Protein AF-K1SHA9-F1 (afdb_monomer_lite)

Radius of gyration: 16.36 Å; chains: 1; bounding box: 25×32×45 Å

pLDDT: mean 89.11, std 14.99, range [41.09, 98.5]

InterPro domains:
  IPR016039 Thiolase-like [G3DSA:3.40.47.10] (1-51)
  IPR016039 Thiolase-like [SSF53901] (2-48)

Secondary structure (DSSP, 8-state):
---TT--S--TT--S----SS------SEEEEEEE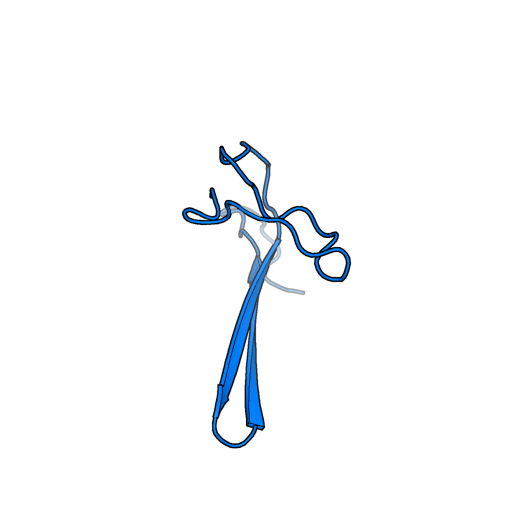EGGGEEEEEEEE---TT-SS---

Sequence (58 aa):
HQTIGLENEDEECDLNYMKGSGEKCTVKVALSNSLGFGGHNGTLAVKNMKIGDENGYK

Organism: NCBI:txid408170

Structure (mmCIF, N/CA/C/O backbone):
data_AF-K1SHA9-F1
#
_entry.id   AF-K1SHA9-F1
#
loop_
_atom_site.group_PDB
_atom_site.id
_atom_site.type_symbol
_atom_site.label_atom_id
_atom_site.label_alt_id
_atom_site.label_comp_id
_atom_site.label_asym_id
_atom_site.label_entity_id
_atom_site.label_seq_id
_atom_site.pdbx_PDB_ins_code
_atom_site.Cartn_x
_atom_site.Cartn_y
_atom_site.Cartn_z
_atom_site.occupancy
_atom_site.B_iso_or_equiv
_atom_site.auth_seq_id
_atom_site.auth_comp_id
_atom_site.auth_asym_id
_atom_site.auth_atom_id
_atom_site.pdbx_PDB_model_num
ATOM 1 N N . HIS A 1 1 ? 0.003 8.090 4.605 1.00 85.06 1 HIS A N 1
ATOM 2 C CA . HIS A 1 1 ? 1.421 8.258 4.214 1.00 85.06 1 HIS A CA 1
ATOM 3 C C . HIS A 1 1 ? 1.452 8.613 2.735 1.00 85.06 1 HIS A C 1
ATOM 5 O O . HIS A 1 1 ? 0.592 8.113 2.024 1.00 85.06 1 HIS A O 1
ATOM 11 N N . GLN A 1 2 ? 2.365 9.480 2.297 1.00 94.00 2 GLN A N 1
ATOM 12 C CA . GLN A 1 2 ? 2.491 9.866 0.886 1.00 94.00 2 GLN A CA 1
ATOM 13 C C . GLN A 1 2 ? 3.285 8.813 0.103 1.00 94.00 2 GLN A C 1
ATOM 15 O O . GLN A 1 2 ? 4.311 8.347 0.592 1.00 94.00 2 GLN A O 1
ATOM 20 N N . THR A 1 3 ? 2.890 8.498 -1.129 1.00 94.94 3 THR A N 1
ATOM 21 C CA . THR A 1 3 ? 3.750 7.717 -2.038 1.00 94.94 3 THR A CA 1
ATOM 22 C C . THR A 1 3 ? 4.707 8.666 -2.753 1.00 94.94 3 THR A C 1
ATOM 24 O O . THR A 1 3 ? 4.364 9.309 -3.744 1.00 94.94 3 THR A O 1
ATOM 27 N N . ILE A 1 4 ? 5.894 8.841 -2.175 1.00 95.06 4 ILE A N 1
ATOM 28 C CA . ILE A 1 4 ? 6.925 9.751 -2.690 1.00 95.06 4 ILE A CA 1
ATOM 29 C C . ILE A 1 4 ? 7.518 9.180 -3.989 1.00 95.06 4 ILE A C 1
ATOM 31 O O . ILE A 1 4 ? 7.738 7.976 -4.084 1.00 95.06 4 ILE A O 1
ATOM 35 N N . GLY A 1 5 ? 7.787 10.050 -4.970 1.00 94.50 5 GLY A N 1
ATOM 36 C CA . GLY A 1 5 ? 8.388 9.685 -6.263 1.00 94.50 5 GLY A CA 1
ATOM 37 C C . GLY A 1 5 ? 7.389 9.393 -7.389 1.00 94.50 5 GLY A C 1
ATOM 38 O O . GLY A 1 5 ? 7.807 9.141 -8.514 1.00 94.50 5 GLY A O 1
ATOM 39 N N . LEU A 1 6 ? 6.080 9.454 -7.121 1.00 94.62 6 LEU A N 1
ATOM 40 C CA . LEU A 1 6 ? 5.059 9.384 -8.166 1.00 94.62 6 LEU A CA 1
ATOM 41 C C . LEU A 1 6 ? 4.963 10.730 -8.905 1.00 94.62 6 LEU A C 1
ATOM 43 O O . LEU A 1 6 ? 4.391 11.685 -8.379 1.00 94.62 6 LEU A O 1
ATOM 47 N N . GLU A 1 7 ? 5.507 10.795 -10.120 1.00 92.44 7 GLU A N 1
ATOM 48 C CA . GLU A 1 7 ? 5.462 11.982 -10.993 1.00 92.44 7 GLU A CA 1
ATOM 49 C C . GLU A 1 7 ? 4.457 11.800 -12.138 1.00 92.44 7 GLU A C 1
ATOM 51 O O . GLU A 1 7 ? 3.542 12.613 -12.295 1.00 92.44 7 GLU A O 1
ATOM 56 N N . ASN A 1 8 ? 4.571 10.685 -12.862 1.00 93.50 8 ASN A N 1
ATOM 57 C CA . ASN A 1 8 ? 3.715 10.324 -13.991 1.00 93.50 8 ASN A CA 1
ATOM 58 C C . ASN A 1 8 ? 2.705 9.261 -13.552 1.00 93.50 8 ASN A C 1
ATOM 60 O O . ASN A 1 8 ? 3.095 8.234 -13.001 1.00 93.50 8 ASN A O 1
ATOM 64 N N . GLU A 1 9 ? 1.419 9.534 -13.751 1.00 93.94 9 GLU A N 1
ATOM 65 C CA . GLU A 1 9 ? 0.348 8.567 -13.496 1.00 93.94 9 GLU A CA 1
ATOM 66 C C . GLU A 1 9 ? 0.191 7.631 -14.694 1.00 93.94 9 GLU A C 1
ATOM 68 O O . GLU A 1 9 ? 0.409 8.038 -15.835 1.00 93.94 9 GLU A O 1
ATOM 73 N N . ASP A 1 10 ? -0.166 6.384 -14.411 1.00 96.00 10 ASP A N 1
ATOM 74 C CA . ASP A 1 10 ? -0.464 5.364 -15.411 1.00 96.00 10 ASP A CA 1
ATOM 75 C C . ASP A 1 10 ? -1.983 5.159 -15.448 1.00 96.00 10 ASP A C 1
ATOM 77 O O . ASP A 1 10 ? -2.614 5.094 -14.391 1.00 96.00 10 ASP A O 1
ATOM 81 N N . GLU A 1 11 ? -2.568 5.069 -16.644 1.00 96.12 11 GLU A N 1
ATOM 82 C CA . GLU A 1 11 ? -4.013 4.881 -16.829 1.00 96.12 11 GLU A CA 1
ATOM 83 C C . GLU A 1 11 ? -4.518 3.564 -16.212 1.00 96.12 11 GLU A C 1
ATOM 85 O O . GLU A 1 11 ? -5.675 3.490 -15.803 1.00 96.12 11 GLU A O 1
ATOM 90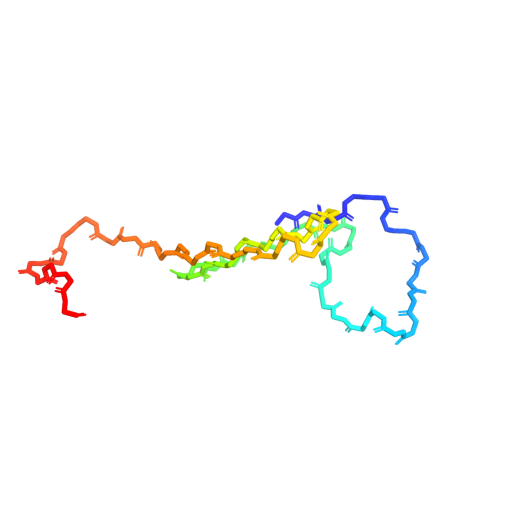 N N . GLU A 1 12 ? -3.662 2.542 -16.097 1.00 98.00 12 GLU A N 1
ATOM 91 C CA . GLU A 1 12 ? -3.999 1.266 -15.452 1.00 98.00 12 GLU A CA 1
ATOM 92 C C . GLU A 1 12 ? -3.888 1.321 -13.916 1.00 98.00 12 GLU A C 1
ATOM 94 O O . GLU A 1 12 ? -4.429 0.460 -13.220 1.00 98.00 12 GLU A O 1
ATOM 99 N N . CYS A 1 13 ? -3.189 2.319 -13.365 1.00 95.81 13 CYS A N 1
ATOM 100 C CA . CYS A 1 13 ? -3.024 2.532 -11.927 1.00 95.81 13 CYS A CA 1
ATOM 101 C C . CYS A 1 13 ? -3.911 3.697 -11.468 1.00 95.81 13 CYS A C 1
ATOM 103 O O . CYS A 1 13 ? -3.425 4.781 -11.142 1.00 95.81 13 CYS A O 1
ATOM 105 N N . ASP A 1 14 ? -5.219 3.454 -11.404 1.00 95.56 14 ASP A N 1
ATOM 106 C CA . ASP A 1 14 ? -6.265 4.463 -11.180 1.00 95.56 14 ASP A CA 1
ATOM 107 C C . ASP A 1 14 ? -6.714 4.616 -9.710 1.00 95.56 14 ASP A C 1
ATOM 109 O O . ASP A 1 14 ? -7.650 5.358 -9.395 1.00 95.56 14 ASP A O 1
ATOM 113 N N . LEU A 1 15 ? -6.045 3.931 -8.776 1.00 96.31 15 LEU A N 1
ATOM 114 C CA . LEU A 1 15 ? -6.352 4.011 -7.347 1.00 96.31 15 LEU A CA 1
ATOM 115 C C . LEU A 1 15 ? -5.780 5.273 -6.680 1.00 96.31 15 LEU A C 1
ATOM 117 O O . LEU A 1 15 ? -4.913 5.978 -7.192 1.00 96.31 15 LEU A O 1
ATOM 121 N N . ASN A 1 16 ? -6.228 5.544 -5.452 1.00 94.69 16 ASN A N 1
ATOM 122 C CA . ASN A 1 16 ? -5.650 6.615 -4.645 1.00 94.69 16 ASN A CA 1
ATOM 123 C C . ASN A 1 16 ? -4.321 6.176 -4.003 1.00 94.69 16 ASN A C 1
ATOM 125 O O . ASN A 1 16 ? -4.302 5.585 -2.921 1.00 94.69 16 ASN A O 1
ATOM 129 N N . TYR A 1 17 ? -3.207 6.536 -4.639 1.00 95.50 17 TYR A N 1
ATOM 130 C CA . TYR A 1 17 ? -1.853 6.281 -4.136 1.00 95.50 17 TYR A CA 1
ATOM 131 C C . TYR A 1 17 ? -1.302 7.386 -3.217 1.00 95.50 17 TYR A C 1
ATOM 133 O O . TYR A 1 17 ? -0.117 7.360 -2.897 1.00 95.50 17 TYR A O 1
ATOM 141 N N . MET A 1 18 ? -2.106 8.356 -2.761 1.00 95.06 18 MET A N 1
ATOM 142 C CA . MET A 1 18 ? -1.650 9.461 -1.894 1.00 95.06 18 MET A CA 1
ATOM 143 C C . MET A 1 18 ? -0.490 10.269 -2.518 1.00 95.06 18 MET A C 1
ATOM 145 O O . MET A 1 18 ? 0.584 10.410 -1.921 1.00 95.06 18 MET A O 1
ATOM 149 N N . LYS A 1 19 ? -0.680 10.764 -3.752 1.00 94.12 19 LYS A N 1
ATOM 150 C CA . LYS A 1 19 ? 0.300 11.595 -4.479 1.00 94.12 19 LYS A CA 1
ATOM 151 C C . LYS A 1 19 ? 0.398 12.995 -3.866 1.00 94.12 19 LYS A C 1
ATOM 153 O O . LYS A 1 19 ? -0.606 13.609 -3.520 1.00 94.12 19 LYS A O 1
ATOM 158 N N . GLY A 1 20 ? 1.618 13.517 -3.742 1.00 92.88 20 GLY A N 1
ATOM 159 C CA . GLY A 1 20 ? 1.895 14.892 -3.297 1.00 92.88 20 GLY A CA 1
ATOM 160 C C . GLY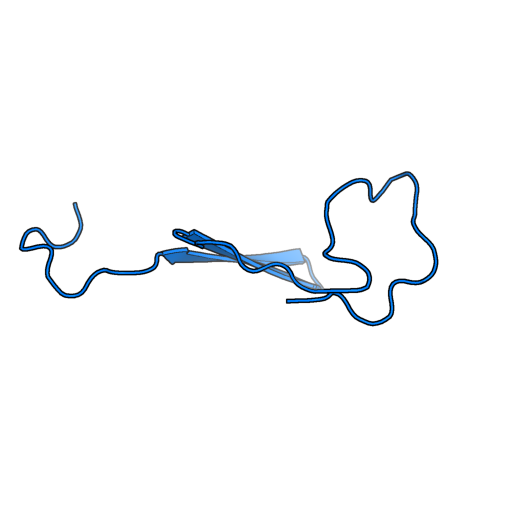 A 1 20 ? 1.706 15.165 -1.798 1.00 92.88 20 GLY A C 1
ATOM 161 O O . GLY A 1 20 ? 2.427 15.990 -1.245 1.00 92.88 20 GLY A O 1
ATOM 162 N N . SER A 1 21 ? 0.796 14.465 -1.118 1.00 93.56 21 SER A N 1
ATOM 163 C CA . SER A 1 21 ? 0.634 14.554 0.335 1.00 93.56 21 SER A CA 1
ATOM 164 C C . SER A 1 21 ? -0.034 13.309 0.916 1.00 93.56 21 SER A C 1
ATOM 166 O O . SER A 1 21 ? -0.710 12.557 0.217 1.00 93.56 21 SER A O 1
ATOM 168 N N . GLY A 1 22 ? 0.169 13.079 2.213 1.00 93.06 22 GLY A N 1
ATOM 169 C CA . GLY A 1 22 ? -0.618 12.105 2.960 1.00 93.06 22 GLY A CA 1
ATOM 170 C C . GLY A 1 22 ? -1.885 12.739 3.530 1.00 93.06 22 GLY A C 1
ATOM 171 O O . GLY A 1 22 ? -1.879 13.903 3.917 1.00 93.06 22 GLY A O 1
ATOM 172 N N . GLU A 1 23 ? -2.942 11.944 3.666 1.00 93.88 23 GLU A N 1
ATOM 173 C CA . GLU A 1 23 ? -4.186 12.366 4.310 1.00 93.88 23 GLU A CA 1
ATOM 174 C C . GLU A 1 23 ? -4.284 11.853 5.757 1.00 93.88 23 GLU A C 1
ATOM 176 O O . GLU A 1 23 ? -3.828 10.751 6.086 1.00 93.88 23 GLU A O 1
ATOM 181 N N . LYS A 1 24 ? -4.905 12.648 6.638 1.00 94.44 24 LYS A N 1
ATOM 182 C CA . LYS A 1 24 ? -5.277 12.207 7.985 1.00 94.44 24 LYS A CA 1
ATOM 183 C C . LYS A 1 24 ? -6.620 11.483 7.923 1.00 94.44 24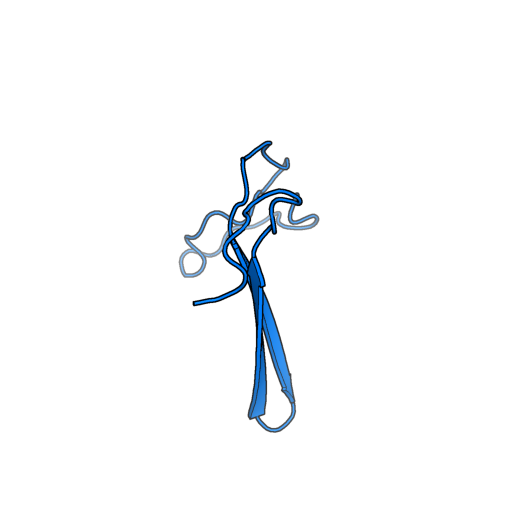 LYS A C 1
ATOM 185 O O . LYS A 1 24 ? -7.659 12.120 7.817 1.00 94.44 24 LYS A O 1
ATOM 190 N N . CYS A 1 25 ? -6.602 10.164 8.082 1.00 91.69 25 CYS A N 1
ATOM 191 C CA . CYS A 1 25 ? -7.809 9.343 8.130 1.00 91.69 25 CYS A CA 1
ATOM 192 C C . CYS A 1 25 ? -7.828 8.436 9.369 1.00 91.69 25 CYS A C 1
ATOM 194 O O . CYS A 1 25 ? -6.791 8.057 9.919 1.00 91.69 25 CYS A O 1
ATOM 196 N N . THR A 1 26 ? -9.026 8.086 9.844 1.00 93.94 26 THR A N 1
ATOM 197 C CA . THR A 1 26 ? -9.180 7.087 10.908 1.00 93.94 26 THR A CA 1
ATOM 198 C C . THR A 1 26 ? -9.070 5.686 10.313 1.00 93.94 26 THR A C 1
ATOM 200 O O . THR A 1 26 ? -10.039 5.152 9.777 1.00 93.94 26 THR A O 1
ATOM 203 N N . VAL A 1 27 ? -7.898 5.066 10.447 1.00 93.62 27 VAL A N 1
ATOM 204 C CA . VAL A 1 27 ? -7.652 3.694 9.984 1.00 93.62 27 VAL A CA 1
ATOM 205 C C . VAL A 1 27 ? -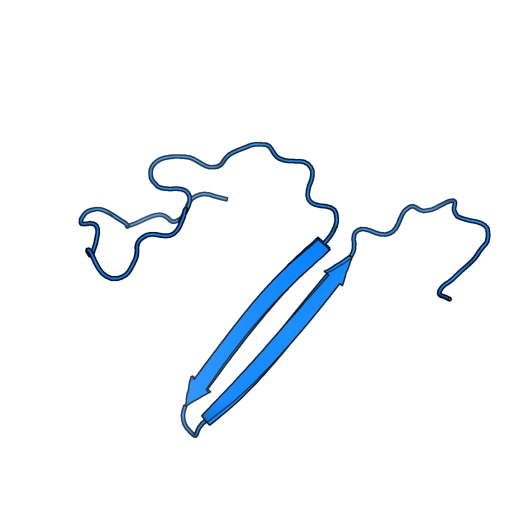8.044 2.697 11.077 1.00 93.62 27 VAL A C 1
ATOM 207 O O . VAL A 1 27 ? -7.439 2.652 12.147 1.00 93.62 27 VAL A O 1
ATOM 210 N N . LYS A 1 28 ? -9.086 1.899 10.823 1.00 94.94 28 LYS A N 1
ATOM 211 C CA . LYS A 1 28 ? -9.547 0.839 11.745 1.00 94.94 28 LYS A CA 1
ATOM 212 C C . LYS A 1 28 ? -8.863 -0.498 11.467 1.00 94.94 28 LYS A C 1
ATOM 214 O O . LYS A 1 28 ? -8.576 -1.250 12.395 1.00 94.94 28 LYS A O 1
ATOM 219 N N . VAL A 1 29 ? -8.632 -0.781 10.190 1.00 95.62 29 VAL A N 1
ATOM 220 C CA . VAL A 1 29 ? -8.002 -1.996 9.672 1.00 95.62 29 VAL A CA 1
ATOM 221 C C . VAL A 1 29 ? -7.075 -1.583 8.533 1.00 95.62 29 VAL A C 1
ATOM 223 O O . VAL A 1 29 ? -7.397 -0.648 7.799 1.00 95.62 29 VAL A O 1
ATOM 226 N N . ALA A 1 30 ? -5.943 -2.263 8.398 1.00 96.56 30 ALA A N 1
ATOM 227 C CA . ALA A 1 30 ? -4.984 -2.084 7.319 1.00 96.56 30 ALA A CA 1
ATOM 228 C C . ALA A 1 30 ? -4.528 -3.444 6.776 1.00 96.56 30 ALA A C 1
ATOM 230 O O . ALA A 1 30 ? -4.499 -4.438 7.506 1.00 96.56 30 ALA A O 1
ATOM 231 N N . LEU A 1 31 ? -4.146 -3.461 5.501 1.00 98.12 31 LEU A N 1
ATOM 232 C CA . LEU A 1 31 ? -3.498 -4.592 4.845 1.00 98.12 31 LEU A CA 1
ATOM 233 C C . LEU A 1 31 ? -2.058 -4.216 4.493 1.00 98.12 31 LEU A C 1
ATOM 235 O O . LEU A 1 31 ? -1.796 -3.092 4.068 1.00 98.12 31 LEU A O 1
ATOM 239 N N . SER A 1 32 ? -1.142 -5.167 4.653 1.00 97.88 32 SER A N 1
ATOM 240 C CA . SER A 1 32 ? 0.236 -5.075 4.172 1.00 97.88 32 SER A CA 1
ATOM 241 C C . SER A 1 32 ? 0.522 -6.270 3.273 1.00 97.88 32 SER A C 1
ATOM 243 O O . SER A 1 32 ? 0.554 -7.409 3.745 1.00 97.88 32 SER A O 1
ATOM 245 N N . ASN A 1 33 ? 0.690 -6.008 1.980 1.00 98.19 33 ASN A N 1
ATOM 246 C CA . ASN A 1 33 ? 0.912 -7.033 0.966 1.00 98.19 33 ASN A CA 1
ATOM 247 C C . ASN A 1 33 ? 2.410 -7.154 0.666 1.00 98.19 33 ASN A C 1
ATOM 249 O O . ASN A 1 33 ? 3.129 -6.158 0.616 1.00 98.19 33 ASN A O 1
ATOM 253 N N . SER A 1 34 ? 2.887 -8.374 0.439 1.00 98.00 34 SER A N 1
ATOM 254 C CA . SER A 1 34 ? 4.253 -8.662 -0.002 1.00 98.00 34 SER A CA 1
ATOM 255 C C . SER A 1 34 ? 4.207 -9.703 -1.113 1.00 98.00 34 SER A C 1
ATOM 257 O O . SER A 1 34 ? 3.694 -10.802 -0.908 1.00 98.00 34 SER A O 1
ATOM 259 N N . LEU A 1 35 ? 4.714 -9.336 -2.291 1.00 98.00 35 LEU A N 1
ATOM 260 C CA . LEU A 1 35 ? 4.703 -10.159 -3.501 1.00 98.00 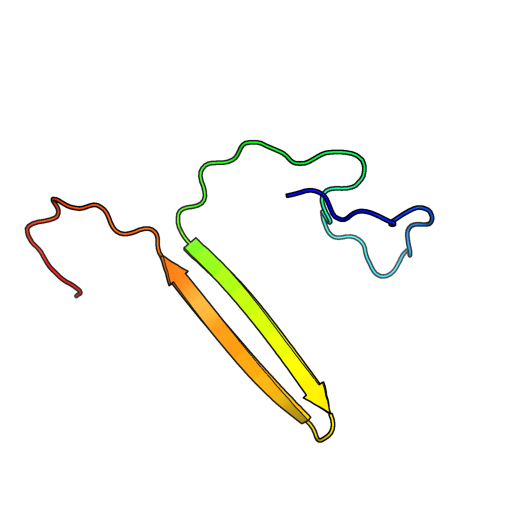35 LEU A CA 1
ATOM 261 C C . LEU A 1 35 ? 6.155 -10.388 -3.937 1.00 98.00 35 LEU A C 1
ATOM 263 O O . LEU A 1 35 ? 6.782 -9.513 -4.531 1.00 98.00 35 LEU A O 1
ATOM 267 N N . GLY A 1 36 ? 6.718 -11.528 -3.541 1.00 97.69 36 GLY A N 1
ATOM 268 C CA . GLY A 1 36 ? 8.125 -11.870 -3.738 1.00 97.69 36 GLY A CA 1
ATOM 269 C C . GLY A 1 36 ? 8.385 -12.753 -4.959 1.00 97.69 36 GLY A C 1
ATOM 270 O O . GLY A 1 36 ? 7.497 -13.424 -5.489 1.00 97.69 36 GLY A O 1
ATOM 271 N N . PHE A 1 37 ? 9.651 -12.803 -5.379 1.00 97.81 37 PHE A N 1
ATOM 272 C CA . PHE A 1 37 ? 10.100 -13.689 -6.455 1.00 97.81 37 PHE A CA 1
ATOM 273 C C . PHE A 1 37 ? 9.786 -15.165 -6.168 1.00 97.81 37 PHE A C 1
ATOM 275 O O . PHE A 1 37 ? 9.725 -15.601 -5.018 1.00 97.81 37 PHE A O 1
ATOM 282 N N . GLY A 1 38 ? 9.587 -15.948 -7.231 1.00 97.62 38 GLY A N 1
ATOM 283 C CA . GLY A 1 38 ? 9.179 -17.352 -7.120 1.00 97.62 38 GLY A CA 1
ATOM 284 C C . GLY A 1 38 ? 7.713 -17.549 -6.713 1.00 97.62 38 GLY A C 1
ATOM 285 O O . GLY A 1 38 ? 7.331 -18.666 -6.390 1.00 97.62 38 GLY A O 1
ATOM 286 N N . GLY A 1 39 ? 6.899 -16.485 -6.729 1.00 97.31 39 GLY A N 1
ATOM 287 C CA . GLY A 1 39 ? 5.467 -16.550 -6.418 1.00 97.31 39 GLY A CA 1
ATOM 288 C C . GLY A 1 39 ? 5.141 -16.534 -4.922 1.00 97.31 39 GLY A C 1
ATOM 289 O O . GLY A 1 39 ? 4.052 -16.947 -4.529 1.00 97.31 39 GLY A O 1
ATOM 290 N N . HIS A 1 40 ? 6.067 -16.071 -4.077 1.00 97.62 40 HIS A N 1
ATOM 291 C CA . HIS A 1 40 ? 5.853 -15.962 -2.635 1.00 97.62 40 HIS A CA 1
ATOM 292 C C . HIS A 1 40 ? 4.976 -14.750 -2.316 1.00 97.62 40 HIS A C 1
ATOM 294 O O . HIS A 1 40 ? 5.474 -13.646 -2.095 1.00 97.62 40 HIS A O 1
ATOM 300 N N . ASN A 1 41 ? 3.664 -14.969 -2.286 1.00 98.12 41 ASN A N 1
ATOM 301 C CA . ASN A 1 41 ? 2.680 -13.934 -1.995 1.00 98.12 41 ASN A CA 1
ATOM 302 C C . ASN A 1 41 ? 2.162 -14.085 -0.562 1.00 98.12 41 ASN A C 1
ATOM 304 O O . ASN A 1 41 ? 1.738 -15.166 -0.155 1.00 98.12 41 ASN A O 1
ATOM 308 N N . GLY A 1 42 ? 2.174 -12.993 0.196 1.00 98.06 42 GLY A N 1
ATOM 309 C CA . GLY A 1 42 ? 1.682 -12.950 1.567 1.00 98.06 42 GLY A CA 1
ATOM 310 C C . GLY A 1 42 ? 0.990 -11.630 1.881 1.00 98.06 42 GLY A C 1
ATOM 311 O O . GLY A 1 42 ? 1.284 -10.586 1.295 1.00 98.06 42 GLY A O 1
ATOM 312 N N . THR A 1 43 ? 0.054 -11.673 2.824 1.00 98.50 43 THR A N 1
ATOM 313 C CA . THR A 1 43 ? -0.662 -10.488 3.299 1.00 98.50 43 THR A CA 1
ATOM 314 C C . THR A 1 43 ? -0.833 -10.554 4.806 1.00 98.50 43 THR A C 1
ATOM 316 O O . THR A 1 43 ? -1.266 -11.572 5.343 1.00 98.50 43 THR A O 1
ATOM 319 N N . LEU A 1 44 ? -0.531 -9.447 5.482 1.00 98.12 44 LEU A N 1
ATOM 320 C CA . LEU A 1 44 ? -0.870 -9.240 6.882 1.00 98.12 44 LEU A CA 1
ATOM 321 C C . LEU A 1 44 ? -2.089 -8.321 6.983 1.00 98.12 44 LEU A C 1
ATOM 323 O O . LEU A 1 44 ? -2.072 -7.211 6.454 1.00 98.12 44 LEU A O 1
ATOM 327 N N . ALA A 1 45 ? -3.114 -8.761 7.711 1.00 97.75 45 ALA A N 1
ATOM 328 C CA . ALA A 1 45 ? -4.234 -7.922 8.115 1.00 97.75 45 ALA A CA 1
ATOM 329 C C . ALA A 1 45 ? -4.043 -7.466 9.565 1.00 97.75 45 ALA A C 1
ATOM 331 O O . ALA A 1 45 ? -3.924 -8.290 10.471 1.00 97.75 45 ALA A O 1
ATOM 332 N N . VAL A 1 46 ? -4.021 -6.151 9.788 1.00 96.81 46 VAL A N 1
ATOM 333 C CA . VAL A 1 46 ? -3.846 -5.547 11.115 1.00 96.81 46 VAL A CA 1
ATOM 334 C C . VAL A 1 46 ? -5.078 -4.727 11.452 1.00 96.81 46 VAL A C 1
ATOM 336 O O . VAL A 1 46 ? -5.515 -3.891 10.664 1.00 96.81 46 VAL A O 1
ATOM 339 N N . LYS A 1 47 ? -5.633 -4.936 12.644 1.00 95.44 47 LYS A N 1
ATOM 340 C CA . LYS A 1 47 ? -6.744 -4.148 13.178 1.00 95.44 47 LYS A CA 1
ATOM 341 C C . LYS A 1 47 ? -6.250 -3.324 14.357 1.00 95.44 47 LYS A C 1
ATOM 343 O O . LYS A 1 47 ? -5.567 -3.843 15.235 1.00 95.44 47 LYS A O 1
ATOM 348 N N . ASN A 1 48 ? -6.630 -2.051 14.392 1.00 90.69 48 ASN A N 1
ATOM 349 C CA . ASN A 1 48 ? -6.410 -1.222 15.566 1.00 90.69 48 ASN A CA 1
ATOM 350 C C . ASN A 1 48 ? -7.259 -1.771 16.726 1.00 90.69 48 ASN A C 1
ATOM 352 O O . ASN A 1 48 ? -8.492 -1.766 16.652 1.00 90.69 48 ASN A O 1
ATOM 356 N N . MET A 1 49 ? -6.601 -2.278 17.769 1.00 84.81 49 MET A N 1
ATOM 357 C CA . MET A 1 49 ? -7.266 -2.794 18.962 1.00 84.81 49 MET A CA 1
ATOM 358 C C . MET A 1 49 ? -7.519 -1.666 19.953 1.00 84.81 49 MET A C 1
ATOM 360 O O . MET A 1 49 ? -6.609 -0.915 20.298 1.00 84.81 49 MET A O 1
ATOM 364 N N . LYS A 1 50 ? -8.749 -1.567 20.455 1.00 73.75 50 LYS A N 1
ATOM 365 C CA . LYS A 1 50 ? -9.044 -0.703 21.595 1.00 73.75 50 LYS A CA 1
ATOM 366 C C . LYS A 1 50 ? -8.648 -1.437 22.874 1.00 73.75 50 LYS A C 1
ATOM 368 O O . LYS A 1 50 ? -9.102 -2.553 23.109 1.00 73.75 50 LYS A O 1
ATOM 373 N N . ILE A 1 51 ? -7.806 -0.822 23.701 1.00 65.88 51 ILE A N 1
ATOM 374 C CA . ILE A 1 51 ? -7.552 -1.310 25.061 1.00 65.88 51 ILE A CA 1
ATOM 375 C C . ILE A 1 51 ? -8.777 -0.909 25.892 1.00 65.88 51 ILE A C 1
ATOM 377 O O . ILE A 1 51 ? -8.915 0.261 26.242 1.00 65.88 51 ILE A O 1
ATOM 381 N N . GLY A 1 52 ? -9.698 -1.848 26.124 1.00 61.81 52 GLY A N 1
ATOM 382 C CA . GLY A 1 52 ? -10.917 -1.606 26.908 1.00 61.81 52 GLY A CA 1
ATOM 383 C C . GLY A 1 52 ? -12.161 -2.392 26.489 1.00 61.81 52 GLY A C 1
ATOM 384 O O . GLY A 1 52 ? -13.158 -2.336 27.200 1.00 61.81 52 GLY A O 1
ATOM 385 N N . ASP A 1 53 ? -12.126 -3.145 25.390 1.00 57.44 53 ASP A N 1
ATOM 386 C CA . ASP A 1 53 ? -13.257 -3.998 25.027 1.00 57.44 53 ASP A CA 1
ATOM 387 C C . ASP A 1 53 ? -13.163 -5.295 25.855 1.00 57.44 53 ASP A C 1
ATOM 389 O O . ASP A 1 53 ? -12.386 -6.198 25.552 1.00 57.44 53 ASP A O 1
ATOM 393 N N . GLU A 1 54 ? -13.954 -5.386 26.923 1.00 54.28 54 GLU A N 1
ATOM 394 C CA . GLU A 1 54 ? -14.136 -6.539 27.829 1.00 54.28 54 GLU A CA 1
ATOM 395 C C . GLU A 1 54 ? -14.594 -7.848 27.150 1.00 54.28 54 GLU A C 1
ATOM 397 O O . GLU A 1 54 ? -14.864 -8.847 27.809 1.00 54.28 54 GLU A O 1
ATOM 402 N N . ASN A 1 55 ? -14.637 -7.880 25.821 1.00 52.16 55 ASN A N 1
ATOM 403 C CA . ASN A 1 55 ? -14.886 -9.068 25.024 1.00 52.16 55 ASN A CA 1
ATOM 404 C C . ASN A 1 55 ? -13.746 -9.218 24.019 1.00 52.16 55 ASN A C 1
ATOM 406 O O . ASN A 1 55 ? -13.837 -8.780 22.869 1.00 52.16 55 ASN A O 1
ATOM 410 N N . GLY A 1 56 ? -12.654 -9.828 24.490 1.00 47.38 56 GLY A N 1
ATOM 411 C CA . GLY A 1 56 ? -11.578 -10.314 23.637 1.00 47.38 56 GLY A CA 1
ATOM 412 C C . GLY A 1 56 ? -12.141 -11.116 22.465 1.00 47.38 56 GLY A C 1
ATOM 413 O O . GLY A 1 56 ? -13.144 -11.805 22.624 1.00 47.38 56 GLY A O 1
ATOM 414 N N . TYR A 1 57 ? -11.507 -10.954 21.301 1.00 48.59 57 TYR A N 1
ATOM 415 C CA . TYR A 1 57 ? -11.674 -11.745 20.078 1.00 48.59 57 TYR A CA 1
ATOM 416 C C . TYR A 1 57 ? -12.799 -12.799 20.130 1.00 48.59 57 TYR A C 1
ATOM 418 O O . TYR A 1 57 ? -12.590 -13.918 20.600 1.00 48.59 57 TYR A O 1
ATOM 426 N N . LYS A 1 58 ? -13.977 -12.440 19.610 1.00 41.09 58 LYS A N 1
ATOM 427 C CA . LYS A 1 58 ? -14.820 -13.405 18.900 1.00 41.09 58 LYS A CA 1
ATOM 428 C C . LYS A 1 58 ? -14.549 -13.270 17.412 1.00 41.09 58 LYS A C 1
ATOM 430 O O . LYS A 1 58 ? -14.456 -12.106 16.954 1.00 41.09 58 LYS A O 1
#

Foldseek 3Di:
DAPPPPDDDDPVRPDCRRHPHDDDDDDQKDKDWDQDPPRDTDIDIDGDDDPPDPDPDD